Protein AF-A0A9Q3PTY9-F1 (afdb_monomer_lite)

Structure (mmCIF, N/CA/C/O backbone):
data_AF-A0A9Q3PTY9-F1
#
_entry.id   AF-A0A9Q3PTY9-F1
#
loop_
_atom_site.group_PDB
_atom_site.id
_atom_site.type_symbol
_atom_site.label_atom_id
_atom_site.label_alt_id
_atom_site.label_comp_id
_atom_site.label_asym_id
_atom_site.label_entity_id
_atom_site.label_seq_id
_atom_site.pdbx_PDB_ins_code
_atom_site.Cartn_x
_atom_site.Cartn_y
_atom_site.Cartn_z
_atom_site.occupancy
_atom_site.B_iso_or_equiv
_atom_site.auth_seq_id
_atom_site.auth_comp_id
_atom_site.auth_asym_id
_atom_site.auth_atom_id
_atom_site.pdbx_PDB_model_num
ATOM 1 N N . MET A 1 1 ? 2.584 2.732 6.311 1.00 55.50 1 MET A N 1
ATOM 2 C CA . MET A 1 1 ? 1.549 3.291 5.412 1.00 55.50 1 MET A CA 1
ATOM 3 C C . MET A 1 1 ? 2.248 3.947 4.239 1.00 55.50 1 MET A C 1
ATOM 5 O O . MET A 1 1 ? 3.140 4.753 4.472 1.00 55.50 1 MET A O 1
ATOM 9 N N . VAL A 1 2 ? 1.875 3.582 3.014 1.00 58.16 2 VAL A N 1
ATOM 10 C CA . VAL A 1 2 ? 2.353 4.237 1.786 1.00 58.16 2 VAL A CA 1
ATOM 11 C C . VAL A 1 2 ? 1.131 4.831 1.093 1.00 58.16 2 VAL A C 1
ATOM 13 O O . VAL A 1 2 ? 0.112 4.154 0.961 1.00 58.16 2 VAL A O 1
ATOM 16 N N . VAL A 1 3 ? 1.217 6.104 0.712 1.00 55.19 3 VAL A N 1
ATOM 17 C CA . VAL A 1 3 ? 0.161 6.822 -0.014 1.00 55.19 3 VAL A CA 1
ATOM 18 C C . VAL A 1 3 ? 0.694 7.119 -1.404 1.00 55.19 3 VAL A C 1
ATOM 20 O O . VAL A 1 3 ? 1.745 7.752 -1.523 1.00 55.19 3 VAL A O 1
ATOM 23 N N . TYR A 1 4 ? -0.003 6.657 -2.438 1.00 52.62 4 TYR A N 1
ATOM 24 C CA . TYR A 1 4 ? 0.385 6.870 -3.826 1.00 52.62 4 TYR A CA 1
ATOM 25 C C . TYR A 1 4 ? -0.785 7.490 -4.583 1.00 52.62 4 TYR A C 1
ATOM 27 O O . TYR A 1 4 ? -1.655 6.767 -5.034 1.00 52.62 4 TYR A O 1
ATOM 35 N N . ILE A 1 5 ? -0.807 8.826 -4.674 1.00 54.59 5 ILE A N 1
ATOM 36 C CA . ILE A 1 5 ? -1.834 9.686 -5.304 1.00 54.59 5 ILE A CA 1
ATOM 37 C C . ILE A 1 5 ? -3.289 9.246 -5.027 1.00 54.59 5 ILE A C 1
ATOM 39 O O . ILE A 1 5 ? -3.928 9.848 -4.169 1.00 54.59 5 ILE A O 1
ATOM 43 N N . ASP A 1 6 ? -3.789 8.214 -5.707 1.00 65.25 6 ASP A N 1
ATOM 44 C CA . ASP A 1 6 ? -5.168 7.718 -5.623 1.00 65.25 6 ASP A CA 1
ATOM 45 C C . ASP A 1 6 ? -5.326 6.416 -4.809 1.00 65.25 6 ASP A C 1
ATOM 47 O O . ASP A 1 6 ? -6.431 6.109 -4.355 1.00 65.25 6 ASP A O 1
ATOM 51 N N . ASP A 1 7 ? -4.237 5.679 -4.568 1.00 68.94 7 ASP A N 1
ATOM 52 C CA . ASP A 1 7 ? -4.234 4.401 -3.855 1.00 68.94 7 ASP A CA 1
ATOM 53 C C . ASP A 1 7 ? -3.579 4.529 -2.470 1.00 68.94 7 ASP A C 1
ATOM 55 O O . ASP A 1 7 ? -2.485 5.075 -2.285 1.00 68.94 7 ASP A O 1
ATOM 59 N N . THR A 1 8 ? -4.269 4.006 -1.455 1.00 75.19 8 THR A N 1
ATOM 60 C CA . THR A 1 8 ? -3.767 3.935 -0.078 1.00 75.19 8 THR A CA 1
ATOM 61 C C . THR A 1 8 ? -3.503 2.488 0.285 1.00 75.19 8 THR A C 1
ATOM 63 O O . THR A 1 8 ? -4.435 1.685 0.334 1.00 75.19 8 THR A O 1
ATOM 66 N N . ILE A 1 9 ? -2.248 2.167 0.609 1.00 81.19 9 ILE A N 1
ATOM 67 C CA . ILE A 1 9 ? -1.889 0.831 1.084 1.00 81.19 9 ILE A CA 1
ATOM 68 C C . ILE A 1 9 ? -1.674 0.837 2.595 1.00 81.19 9 ILE A C 1
ATOM 70 O O . ILE A 1 9 ? -0.805 1.533 3.142 1.00 81.19 9 ILE A O 1
ATOM 74 N N . ILE A 1 10 ? -2.472 0.006 3.261 1.00 81.25 10 ILE A N 1
ATOM 75 C CA . ILE A 1 10 ? -2.437 -0.236 4.700 1.00 81.25 10 ILE A CA 1
ATOM 76 C C . ILE A 1 10 ? -1.830 -1.623 4.916 1.00 81.25 10 ILE A C 1
ATOM 78 O O . ILE A 1 10 ? -2.277 -2.596 4.320 1.00 81.25 10 ILE A O 1
ATOM 82 N N . TYR A 1 11 ? -0.805 -1.710 5.759 1.00 82.25 11 TYR A N 1
ATOM 83 C CA . TYR A 1 11 ? -0.160 -2.961 6.150 1.00 82.25 11 TYR A CA 1
ATOM 84 C C . TYR A 1 11 ? 0.092 -2.944 7.658 1.00 82.25 11 TYR A C 1
ATOM 86 O O . TYR A 1 11 ? 0.282 -1.877 8.248 1.00 82.25 11 TYR A O 1
ATOM 94 N N . SER A 1 12 ? 0.083 -4.123 8.265 1.00 81.81 12 SER A N 1
ATOM 95 C CA . SER A 1 12 ? 0.296 -4.351 9.695 1.00 81.81 12 SER A CA 1
ATOM 96 C C . SER A 1 12 ? 0.820 -5.772 9.904 1.00 81.81 12 SER A C 1
ATOM 98 O O . SER A 1 12 ? 0.709 -6.609 9.010 1.00 81.81 12 SER A O 1
ATOM 100 N N . GLU A 1 13 ? 1.401 -6.034 11.072 1.00 80.81 13 GLU A N 1
ATOM 101 C CA . GLU A 1 13 ? 1.922 -7.362 11.425 1.00 80.81 13 GLU A CA 1
ATOM 102 C C . GLU A 1 13 ? 0.829 -8.285 11.975 1.00 80.81 13 GLU A C 1
ATOM 104 O O . GLU A 1 13 ? 0.859 -9.490 11.739 1.00 80.81 13 GLU A O 1
ATOM 109 N N . THR A 1 14 ? -0.161 -7.716 12.668 1.00 86.06 14 THR A N 1
ATOM 110 C CA . THR A 1 14 ? -1.296 -8.445 13.243 1.00 86.06 14 THR A CA 1
ATOM 111 C C . THR A 1 14 ? -2.610 -8.037 12.580 1.00 86.06 14 THR A C 1
ATOM 113 O O . THR A 1 14 ? -2.718 -6.970 11.957 1.00 86.06 14 THR A O 1
ATOM 116 N N . TRP A 1 15 ? -3.619 -8.900 12.708 1.00 85.06 15 TRP A N 1
ATOM 117 C CA . TRP A 1 15 ? -4.967 -8.627 12.213 1.00 85.06 15 TRP A CA 1
ATOM 118 C C . TRP A 1 15 ? -5.647 -7.526 13.030 1.00 85.06 15 TRP A C 1
ATOM 120 O O . TRP A 1 15 ? -6.292 -6.639 12.472 1.00 85.06 15 TRP A O 1
ATOM 130 N N . GLU A 1 16 ? -5.448 -7.545 14.344 1.00 91.69 16 GLU A N 1
ATOM 131 C CA . GLU A 1 16 ? -5.996 -6.579 15.290 1.00 91.69 16 GLU A CA 1
ATOM 132 C C . GLU A 1 16 ? -5.499 -5.164 14.968 1.00 91.69 16 GLU A C 1
ATOM 134 O O . GLU A 1 16 ? -6.301 -4.231 14.847 1.00 91.69 16 GLU A O 1
ATOM 139 N N . ASP A 1 17 ? -4.193 -5.016 14.722 1.00 88.25 17 ASP A N 1
ATOM 140 C CA . ASP A 1 17 ? -3.617 -3.747 14.273 1.00 88.25 17 ASP A CA 1
ATOM 141 C C . ASP A 1 17 ? -4.148 -3.346 12.893 1.00 88.25 17 ASP A C 1
ATOM 143 O O . ASP A 1 17 ? -4.412 -2.166 12.653 1.00 88.25 17 ASP A O 1
ATOM 147 N N . HIS A 1 18 ? -4.350 -4.316 11.992 1.00 87.31 18 HIS A N 1
ATOM 148 C CA . HIS A 1 18 ? -4.860 -4.053 10.644 1.00 87.31 18 HIS A CA 1
ATOM 149 C C . HIS A 1 18 ? -6.229 -3.381 10.684 1.00 87.31 18 HIS A C 1
ATOM 151 O O . HIS A 1 18 ? -6.449 -2.349 10.042 1.00 87.31 18 HIS A O 1
ATOM 157 N N . VAL A 1 19 ? -7.139 -3.954 11.473 1.00 90.88 19 VAL A N 1
ATOM 158 C CA . VAL A 1 19 ? -8.496 -3.435 11.657 1.00 90.88 19 VAL A CA 1
ATOM 159 C C . VAL A 1 19 ? -8.442 -2.036 12.271 1.00 90.88 19 VAL A C 1
ATOM 161 O O . VAL A 1 19 ? -9.099 -1.122 11.766 1.00 90.88 19 VAL A O 1
ATOM 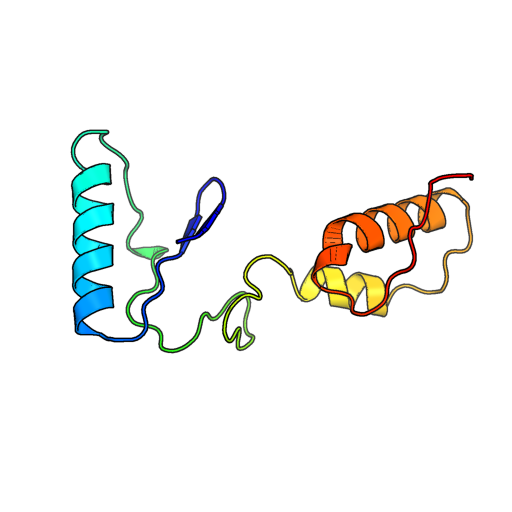164 N N . GLY A 1 20 ? -7.602 -1.831 13.291 1.00 92.94 20 GLY A N 1
ATOM 165 C CA . GLY A 1 20 ? -7.409 -0.515 13.905 1.00 92.94 20 GLY A CA 1
ATOM 166 C C . GLY A 1 20 ? -6.853 0.539 12.936 1.00 92.94 20 GLY A C 1
ATOM 167 O O . GLY A 1 20 ? -7.228 1.714 12.995 1.00 92.94 20 GLY A O 1
ATOM 168 N N . TYR A 1 21 ? -5.974 0.149 12.011 1.00 89.75 21 TYR A N 1
ATOM 169 C CA . TYR A 1 21 ? -5.417 1.061 11.008 1.00 89.75 21 TYR A CA 1
ATOM 170 C C . TYR A 1 21 ? -6.431 1.420 9.925 1.00 89.75 21 TYR A C 1
ATOM 172 O O . TYR A 1 21 ? -6.521 2.594 9.555 1.00 89.75 21 TYR A O 1
ATOM 180 N N . ILE A 1 22 ? -7.220 0.450 9.456 1.00 89.56 22 ILE A N 1
ATOM 181 C CA . ILE A 1 22 ? -8.330 0.700 8.527 1.00 89.56 22 ILE A CA 1
ATOM 182 C C . ILE A 1 22 ? -9.310 1.697 9.149 1.00 89.56 22 ILE A C 1
ATOM 184 O O . ILE A 1 22 ? -9.639 2.701 8.514 1.00 89.56 22 ILE A O 1
ATOM 188 N N . ASP A 1 23 ? -9.717 1.473 10.399 1.00 92.00 23 ASP A N 1
ATOM 189 C CA . ASP A 1 23 ? -10.659 2.354 11.093 1.00 92.00 23 ASP A CA 1
ATOM 190 C C . ASP A 1 23 ? -10.136 3.795 11.200 1.00 92.00 23 ASP A C 1
ATOM 192 O O . ASP A 1 23 ? -10.840 4.753 10.866 1.00 92.00 23 ASP A O 1
ATOM 196 N N . ARG A 1 24 ? -8.856 3.968 11.554 1.00 90.19 24 ARG A N 1
ATOM 197 C CA . ARG A 1 24 ? -8.208 5.290 11.592 1.00 90.19 24 ARG A CA 1
ATOM 198 C C . ARG A 1 24 ? -8.192 5.988 10.235 1.00 90.19 24 ARG A C 1
ATOM 200 O O . ARG A 1 24 ? -8.403 7.202 10.185 1.00 90.19 24 ARG A O 1
ATOM 207 N N . VAL A 1 25 ? -7.919 5.262 9.150 1.00 88.44 25 VAL A N 1
ATOM 208 C CA . VAL A 1 25 ? -7.902 5.835 7.795 1.00 88.44 25 VAL A CA 1
ATOM 209 C C . VAL A 1 25 ? -9.310 6.262 7.388 1.00 88.44 25 VAL A C 1
ATOM 211 O O . VAL A 1 25 ? -9.517 7.429 7.054 1.00 88.44 25 VAL A O 1
ATOM 214 N N . LEU A 1 26 ? -10.296 5.370 7.507 1.00 87.94 26 LEU A N 1
ATOM 215 C CA . LEU A 1 26 ? -11.689 5.665 7.159 1.00 87.94 26 LEU A CA 1
ATOM 216 C C . LEU A 1 26 ? -12.256 6.825 7.990 1.00 87.94 26 LEU A C 1
ATOM 218 O O . LEU A 1 26 ? -12.922 7.714 7.448 1.00 87.94 26 LEU A O 1
ATOM 222 N N . SER A 1 27 ? -11.926 6.869 9.282 1.00 90.56 27 SER A N 1
ATOM 223 C CA . SER A 1 27 ? -12.318 7.951 10.189 1.00 90.56 27 SER A CA 1
ATOM 224 C C . SER A 1 27 ? -11.758 9.311 9.770 1.00 90.56 27 SER A C 1
ATOM 226 O O . SER A 1 27 ? -12.431 10.323 9.953 1.00 90.56 27 SER A O 1
ATOM 228 N N . LYS A 1 28 ? -10.565 9.356 9.160 1.00 88.88 28 LYS A N 1
ATOM 229 C CA . LYS A 1 28 ? -9.987 10.590 8.598 1.00 88.88 28 LYS A CA 1
ATOM 230 C C . LYS A 1 28 ? -10.544 10.952 7.223 1.00 88.88 28 LYS A C 1
ATOM 232 O O . LYS A 1 28 ? -10.624 12.135 6.909 1.00 88.88 28 LYS A O 1
ATOM 237 N N . CYS A 1 29 ? -10.960 9.973 6.421 1.00 87.44 29 CYS A N 1
ATOM 238 C CA . CYS A 1 29 ? -11.583 10.208 5.114 1.00 87.44 29 CYS A CA 1
ATOM 239 C C . CYS A 1 29 ? -12.988 10.820 5.236 1.00 87.44 29 CYS A C 1
ATOM 241 O O . CYS A 1 29 ? -13.374 11.665 4.426 1.00 87.44 29 CYS A O 1
ATOM 243 N N . LYS A 1 30 ? -13.742 10.424 6.268 1.00 88.19 30 LYS A N 1
ATOM 244 C CA . LYS A 1 30 ? -15.119 10.874 6.514 1.00 88.19 30 LYS A CA 1
ATOM 245 C C . LYS A 1 30 ? -15.285 12.406 6.611 1.00 88.19 30 LYS A C 1
ATOM 247 O O . LYS A 1 30 ? -16.133 12.927 5.889 1.00 88.19 30 LYS A O 1
ATOM 252 N N . PRO A 1 31 ? -14.517 13.156 7.431 1.00 91.94 31 PRO A N 1
ATOM 253 C CA . PRO A 1 31 ? -14.696 14.606 7.575 1.00 91.94 31 PRO A CA 1
ATOM 254 C C . PRO A 1 31 ? -14.317 15.409 6.325 1.00 91.94 31 PRO A C 1
ATOM 256 O O . PRO A 1 31 ? -14.874 16.479 6.107 1.00 91.94 31 PRO A O 1
ATOM 259 N N . ILE A 1 32 ? -13.409 14.900 5.488 1.00 90.38 32 ILE A N 1
ATOM 260 C CA . ILE A 1 32 ? -12.990 15.560 4.239 1.00 90.38 32 ILE A CA 1
ATOM 261 C C . ILE A 1 32 ? -13.844 15.147 3.030 1.00 90.38 32 ILE A C 1
ATOM 263 O O . ILE A 1 32 ? -13.519 15.497 1.899 1.00 90.38 32 ILE A O 1
ATOM 267 N N . ASN A 1 33 ? -14.929 14.394 3.258 1.00 87.56 33 ASN A N 1
ATOM 268 C CA . ASN A 1 33 ? -15.833 13.886 2.224 1.00 87.56 33 ASN A CA 1
ATOM 269 C C . ASN A 1 33 ? -15.109 13.106 1.104 1.00 87.56 33 ASN A C 1
ATOM 271 O O . ASN A 1 33 ? -15.530 13.120 -0.057 1.00 87.56 33 ASN A O 1
ATOM 275 N N . LEU A 1 34 ? -14.012 12.419 1.449 1.00 86.00 34 LEU A N 1
ATOM 276 C CA . LEU A 1 34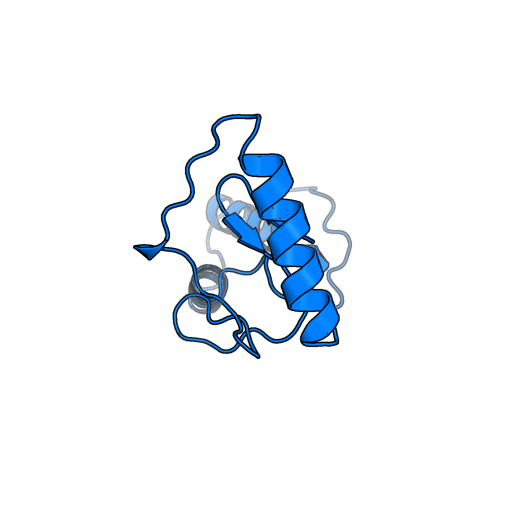 ? -13.286 11.577 0.506 1.00 86.00 34 LEU A CA 1
ATOM 277 C C . LEU A 1 34 ? -14.119 10.324 0.220 1.00 86.00 34 LEU A C 1
ATOM 279 O O . LEU A 1 34 ? -14.461 9.564 1.129 1.00 86.00 34 LEU A O 1
ATOM 283 N N . ARG A 1 35 ? -14.452 10.102 -1.053 1.00 84.25 35 ARG A N 1
ATOM 284 C CA . ARG A 1 35 ? -15.252 8.952 -1.483 1.00 84.25 35 ARG A CA 1
ATOM 285 C C . ARG A 1 35 ? -14.351 7.783 -1.846 1.00 84.25 35 ARG A C 1
ATOM 287 O O . ARG A 1 35 ? -13.553 7.875 -2.771 1.00 84.25 35 ARG A O 1
ATOM 294 N N . ILE A 1 36 ? -14.541 6.668 -1.153 1.00 84.25 36 ILE A N 1
ATOM 295 C CA . ILE A 1 36 ? -13.808 5.426 -1.392 1.00 84.25 36 ILE A CA 1
ATOM 296 C C . ILE A 1 36 ? -14.678 4.495 -2.240 1.00 84.25 36 ILE A C 1
ATOM 298 O O . ILE A 1 36 ? -15.839 4.237 -1.917 1.00 84.25 36 ILE A O 1
ATOM 302 N N . SER A 1 37 ? -14.128 3.987 -3.344 1.00 83.88 37 SER A N 1
ATOM 303 C CA . SER A 1 37 ? -14.822 3.029 -4.205 1.00 83.88 37 SER A CA 1
ATOM 304 C C . SER A 1 37 ? -14.634 1.610 -3.673 1.00 83.88 37 SER A C 1
ATOM 306 O O . SER A 1 37 ? -13.650 0.957 -3.999 1.00 83.88 37 SER A O 1
ATOM 308 N N . LEU A 1 38 ? -15.601 1.102 -2.901 1.00 81.75 38 LEU A N 1
ATOM 309 C CA . LEU A 1 38 ? -15.539 -0.256 -2.330 1.00 81.75 38 LEU A CA 1
ATOM 310 C C . LEU A 1 38 ? -15.292 -1.350 -3.380 1.00 81.75 38 LEU A C 1
ATOM 312 O O . LEU A 1 38 ? -14.608 -2.323 -3.094 1.00 81.75 38 LEU A O 1
ATOM 316 N N . LYS A 1 39 ? -15.795 -1.173 -4.612 1.00 79.50 39 LYS A N 1
ATOM 317 C CA . LYS A 1 39 ? -15.576 -2.114 -5.727 1.00 79.50 39 LYS A CA 1
ATOM 318 C C . LYS A 1 39 ? -14.109 -2.233 -6.155 1.00 79.50 39 LYS A C 1
ATOM 320 O O . LYS A 1 39 ? -13.766 -3.196 -6.827 1.00 79.50 39 LYS A O 1
ATOM 325 N N . LYS A 1 40 ? -13.282 -1.238 -5.827 1.00 78.19 40 LYS A N 1
ATOM 326 C CA . LYS A 1 40 ? -11.848 -1.188 -6.139 1.00 78.19 40 LYS A CA 1
ATOM 327 C C . LYS A 1 40 ? -10.970 -1.472 -4.915 1.00 78.19 40 LYS A C 1
ATOM 329 O O . LYS A 1 40 ? -9.753 -1.469 -5.044 1.00 78.19 40 LYS A O 1
ATOM 334 N N . CYS A 1 41 ? -11.562 -1.669 -3.736 1.00 82.25 41 CYS A N 1
ATOM 335 C CA . CYS A 1 41 ? -10.815 -1.914 -2.510 1.00 82.25 41 CYS A CA 1
ATOM 336 C C . CYS A 1 41 ? -10.622 -3.410 -2.275 1.00 82.25 41 CYS A C 1
ATOM 338 O O . CYS A 1 41 ? -11.583 -4.179 -2.296 1.00 82.25 41 CYS A O 1
ATOM 340 N N . ASN A 1 42 ? -9.394 -3.791 -1.932 1.00 80.94 42 ASN A N 1
ATOM 341 C CA . ASN A 1 42 ? -9.052 -5.148 -1.530 1.00 80.94 42 ASN A CA 1
ATOM 342 C C . ASN A 1 42 ? -8.670 -5.124 -0.046 1.00 80.94 42 ASN A C 1
ATOM 344 O O . ASN A 1 42 ? -7.721 -4.443 0.336 1.00 80.94 42 ASN A O 1
ATOM 348 N N . PHE A 1 43 ? -9.407 -5.858 0.789 1.00 81.81 43 PHE A N 1
ATOM 349 C CA . PHE A 1 43 ? -9.195 -5.887 2.240 1.00 81.81 43 PHE A CA 1
ATOM 350 C C . PHE A 1 43 ? -8.667 -7.241 2.712 1.00 81.81 43 PHE A C 1
ATOM 352 O O . PHE A 1 43 ? -8.953 -8.277 2.105 1.00 81.81 43 PHE A O 1
ATOM 359 N N . GLY A 1 44 ? -7.910 -7.211 3.814 1.00 73.88 44 GLY A N 1
ATOM 360 C CA . GLY A 1 44 ? -7.488 -8.396 4.564 1.00 73.88 44 GLY A CA 1
ATOM 361 C C . GLY A 1 44 ? -6.694 -9.420 3.764 1.00 73.88 44 GLY A C 1
ATOM 362 O O . GLY A 1 44 ? -6.748 -10.613 4.049 1.00 73.88 44 GLY A O 1
ATOM 363 N N . GLN A 1 45 ? -5.979 -8.964 2.740 1.00 74.94 45 GLN A N 1
ATOM 364 C CA . GLN A 1 45 ? -5.103 -9.826 1.969 1.00 74.94 45 GLN A CA 1
ATOM 365 C C . GLN A 1 45 ? -3.819 -10.064 2.769 1.00 74.94 45 GLN A C 1
ATOM 367 O O . GLN A 1 45 ? -3.192 -9.110 3.225 1.00 74.94 45 GLN A O 1
ATOM 372 N N . GLN A 1 46 ? -3.412 -11.328 2.916 1.00 66.81 46 GLN A N 1
ATOM 373 C CA . GLN A 1 46 ? -2.112 -11.669 3.513 1.00 66.81 46 GLN A CA 1
ATOM 374 C C . GLN A 1 46 ? -0.941 -11.175 2.647 1.00 66.81 46 GLN A C 1
ATOM 376 O O . GLN A 1 46 ? 0.161 -10.969 3.144 1.00 66.81 46 GLN A O 1
ATOM 381 N N . GLU A 1 47 ? -1.185 -10.973 1.350 1.00 59.72 47 GLU A N 1
ATOM 382 C CA . GLU A 1 47 ? -0.205 -10.531 0.364 1.00 59.72 47 GLU A CA 1
ATOM 383 C C . GLU A 1 47 ? -0.864 -9.541 -0.602 1.00 59.72 47 GLU A C 1
ATOM 385 O O . GLU A 1 47 ? -2.026 -9.711 -0.973 1.00 59.72 47 GLU A O 1
ATOM 390 N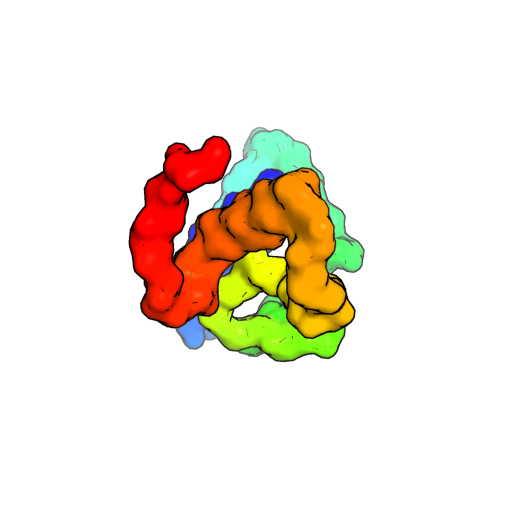 N . LEU A 1 48 ? -0.135 -8.514 -1.048 1.00 62.97 48 LEU A N 1
ATOM 391 C CA . LEU A 1 48 ? -0.666 -7.606 -2.061 1.00 62.97 48 LEU A CA 1
ATOM 392 C C . LEU A 1 48 ? -0.568 -8.280 -3.435 1.00 62.97 48 LEU A C 1
ATOM 394 O O . LEU A 1 48 ? 0.518 -8.651 -3.886 1.00 62.97 48 LEU A O 1
ATOM 398 N N . LEU A 1 49 ? -1.705 -8.447 -4.103 1.00 52.22 49 LEU A N 1
ATOM 399 C CA . LEU A 1 49 ? -1.765 -8.892 -5.491 1.00 52.22 49 LEU A CA 1
ATOM 400 C C . LEU A 1 49 ? -1.923 -7.662 -6.382 1.00 52.22 49 LEU A C 1
ATOM 402 O O . LEU A 1 49 ? -3.039 -7.223 -6.647 1.00 52.22 49 LEU A O 1
ATOM 406 N N . GLU A 1 50 ? -0.808 -7.118 -6.862 1.00 48.78 50 GLU A N 1
ATOM 407 C CA . GLU A 1 50 ? -0.841 -6.201 -8.001 1.00 48.78 50 GLU A CA 1
ATOM 408 C C . GLU A 1 50 ? -0.676 -6.996 -9.299 1.00 48.78 50 GLU A C 1
ATOM 410 O O . GLU A 1 50 ? 0.259 -7.788 -9.449 1.00 48.78 50 GLU A O 1
ATOM 415 N N . LEU A 1 51 ? -1.615 -6.800 -10.233 1.00 49.62 51 LEU A N 1
ATOM 416 C CA . LEU A 1 51 ? -1.536 -7.254 -11.631 1.00 49.62 51 LEU A CA 1
ATOM 417 C C . LEU A 1 51 ? -1.128 -8.734 -11.810 1.00 49.62 51 LEU A C 1
ATOM 419 O O .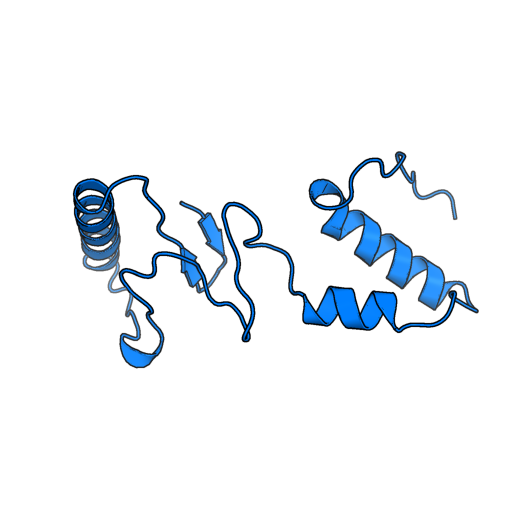 LEU A 1 51 ? -0.373 -9.081 -12.717 1.00 49.62 51 LEU A O 1
ATOM 423 N N . GLY A 1 52 ? -1.630 -9.622 -10.944 1.00 39.78 52 GLY A N 1
ATOM 424 C CA . GLY A 1 52 ? -1.494 -11.074 -11.105 1.00 39.78 52 GLY A CA 1
ATOM 425 C C . GLY A 1 52 ? -0.212 -11.706 -10.552 1.00 39.78 52 GLY A C 1
ATOM 426 O O . GLY A 1 52 ? 0.047 -12.867 -10.857 1.00 39.78 52 GLY A O 1
ATOM 427 N N . ASN A 1 53 ? 0.581 -11.009 -9.729 1.00 40.41 53 ASN A N 1
ATOM 428 C CA . ASN A 1 53 ? 1.758 -11.602 -9.083 1.00 40.41 53 ASN A CA 1
ATOM 429 C C . ASN A 1 53 ? 1.811 -11.322 -7.573 1.00 40.41 53 ASN A C 1
ATOM 431 O O . ASN A 1 53 ? 1.495 -10.218 -7.141 1.00 40.41 53 ASN A O 1
ATOM 435 N N . LYS A 1 54 ? 2.306 -12.289 -6.780 1.00 45.94 54 LYS A N 1
ATOM 436 C CA . LYS A 1 54 ? 2.592 -12.106 -5.343 1.00 45.94 54 LYS A CA 1
ATOM 437 C C . LYS A 1 54 ? 3.563 -10.939 -5.128 1.00 45.94 54 LYS A C 1
ATOM 439 O O . LYS A 1 54 ? 4.667 -10.937 -5.693 1.00 45.94 54 LYS A O 1
ATOM 444 N N . VAL A 1 55 ? 3.173 -9.969 -4.305 1.00 50.50 55 VAL A N 1
ATOM 445 C CA . VAL A 1 55 ? 4.043 -8.902 -3.798 1.00 50.50 55 VAL A CA 1
ATOM 446 C C . VAL A 1 55 ? 4.102 -9.051 -2.278 1.00 50.50 55 VAL A C 1
ATOM 448 O O . VAL A 1 55 ? 3.183 -8.670 -1.556 1.00 50.50 55 VAL A O 1
ATOM 451 N N . SER A 1 56 ? 5.183 -9.665 -1.792 1.00 42.75 56 SER A N 1
ATOM 452 C CA . SER A 1 56 ? 5.508 -9.688 -0.364 1.00 42.75 56 SER A CA 1
ATOM 453 C C . SER A 1 56 ? 6.300 -8.427 -0.035 1.00 42.75 56 SER A C 1
ATOM 455 O O . SER A 1 56 ? 7.246 -8.122 -0.758 1.00 42.75 56 SER A O 1
ATOM 457 N N . GLY A 1 57 ? 5.887 -7.718 1.022 1.00 43.50 57 GLY A N 1
ATOM 458 C CA . GLY A 1 57 ? 6.612 -6.665 1.745 1.00 43.50 57 GLY A CA 1
ATOM 459 C C . GLY A 1 57 ? 7.540 -5.751 0.933 1.00 43.50 57 GLY A C 1
ATOM 460 O O . GLY A 1 57 ? 8.604 -6.157 0.478 1.00 43.50 57 GLY A O 1
ATOM 461 N N . LEU A 1 58 ? 7.205 -4.458 0.871 1.00 40.56 58 LEU A N 1
ATOM 462 C CA . LEU A 1 58 ? 8.095 -3.374 0.413 1.00 40.56 58 LEU A CA 1
ATOM 463 C C . LEU A 1 58 ? 8.343 -3.232 -1.105 1.00 40.56 58 LEU A C 1
ATOM 465 O O . LEU A 1 58 ? 9.108 -2.358 -1.504 1.00 40.56 58 LEU A O 1
ATOM 469 N N . SER A 1 59 ? 7.699 -4.020 -1.970 1.00 44.72 59 SER A N 1
ATOM 470 C CA . SER A 1 59 ? 7.837 -3.904 -3.441 1.00 44.72 59 SER A CA 1
ATOM 471 C C . SER A 1 59 ? 6.693 -3.129 -4.121 1.00 44.72 59 SER A C 1
ATOM 473 O O . SER A 1 59 ? 6.460 -3.261 -5.316 1.00 44.72 59 SER A O 1
ATOM 475 N N . LEU A 1 60 ? 6.035 -2.249 -3.362 1.00 50.22 60 LEU A N 1
ATOM 476 C CA . LEU A 1 60 ? 4.907 -1.383 -3.747 1.00 50.22 60 LEU A CA 1
ATOM 477 C C . LEU A 1 60 ? 5.224 -0.265 -4.762 1.00 50.22 60 LEU A C 1
ATOM 479 O O . LEU A 1 60 ? 4.469 0.690 -4.890 1.00 50.22 60 LEU A O 1
ATOM 483 N N . GLY A 1 61 ? 6.356 -0.340 -5.458 1.00 50.16 61 GLY A N 1
ATOM 484 C CA . GLY A 1 61 ? 6.793 0.700 -6.395 1.00 50.16 61 GLY A CA 1
ATOM 485 C C . GLY A 1 61 ? 7.252 0.177 -7.750 1.00 50.16 61 GLY A C 1
ATOM 486 O O . GLY A 1 61 ? 7.634 0.975 -8.605 1.00 50.16 61 GLY A O 1
ATOM 487 N N . ILE A 1 62 ? 7.243 -1.142 -7.963 1.00 51.62 62 ILE A N 1
ATOM 488 C CA . ILE A 1 62 ? 7.754 -1.737 -9.196 1.00 51.62 62 ILE A CA 1
ATOM 489 C C . ILE A 1 62 ? 6.617 -2.385 -9.969 1.00 51.62 62 ILE A C 1
ATOM 491 O O . ILE A 1 62 ? 6.218 -3.515 -9.692 1.00 51.62 62 ILE A O 1
ATOM 495 N N . ASP A 1 63 ? 6.170 -1.699 -11.015 1.00 61.09 63 ASP A N 1
ATOM 496 C CA . ASP A 1 63 ? 5.375 -2.329 -12.059 1.00 61.09 63 ASP A CA 1
ATOM 497 C C . ASP A 1 63 ? 6.235 -3.393 -12.763 1.00 61.09 63 ASP A C 1
ATOM 499 O O . ASP A 1 63 ? 7.132 -3.093 -13.560 1.00 61.09 63 ASP A O 1
ATOM 503 N N . LYS A 1 64 ? 5.978 -4.664 -12.438 1.00 59.12 64 LYS A N 1
ATOM 504 C CA . LYS A 1 64 ? 6.684 -5.813 -13.020 1.00 59.12 64 LYS A CA 1
ATOM 505 C C . LYS A 1 64 ? 6.526 -5.872 -14.540 1.00 59.12 64 LYS A C 1
ATOM 507 O O . LYS A 1 64 ? 7.418 -6.409 -15.194 1.00 59.12 64 LYS A O 1
ATOM 512 N N . ASN A 1 65 ? 5.461 -5.301 -15.111 1.00 59.88 65 ASN A N 1
ATOM 513 C CA . ASN A 1 65 ? 5.299 -5.234 -16.563 1.00 59.88 65 ASN A CA 1
ATOM 514 C C . ASN A 1 65 ? 6.306 -4.266 -17.177 1.00 59.88 65 ASN A C 1
ATOM 516 O O . ASN A 1 65 ? 6.974 -4.636 -18.138 1.00 59.88 65 ASN A O 1
ATOM 520 N N . LYS A 1 66 ? 6.503 -3.088 -16.571 1.00 64.69 66 LYS A N 1
ATOM 521 C CA . LYS A 1 66 ? 7.539 -2.138 -17.012 1.00 64.69 66 LYS A CA 1
ATOM 522 C C . LYS A 1 66 ? 8.943 -2.727 -16.895 1.00 64.69 66 LYS A C 1
ATOM 524 O O . LYS A 1 66 ? 9.766 -2.532 -17.784 1.00 64.69 66 LYS A O 1
ATOM 529 N N . VAL A 1 67 ? 9.216 -3.494 -15.837 1.00 67.12 67 VAL A N 1
ATOM 530 C CA . VAL A 1 67 ? 10.491 -4.223 -15.710 1.00 67.12 67 VAL A CA 1
ATOM 531 C C . VAL A 1 67 ? 10.629 -5.296 -16.785 1.00 67.12 67 VAL A C 1
ATOM 533 O O . VAL A 1 67 ? 11.674 -5.380 -17.424 1.00 67.12 67 VAL A O 1
ATOM 536 N N . ALA A 1 68 ? 9.594 -6.103 -17.018 1.00 65.88 68 ALA A N 1
ATOM 537 C CA . ALA A 1 68 ? 9.619 -7.152 -18.033 1.00 65.88 68 ALA A CA 1
ATOM 538 C C . ALA A 1 68 ? 9.780 -6.587 -19.451 1.00 65.88 68 ALA A C 1
ATOM 540 O O . ALA A 1 68 ? 10.456 -7.196 -20.275 1.00 65.88 68 ALA A O 1
ATOM 541 N N . GLU A 1 69 ? 9.186 -5.431 -19.733 1.00 67.44 69 GLU A N 1
ATOM 542 C CA . GLU A 1 69 ? 9.330 -4.727 -21.004 1.00 67.44 69 GLU A CA 1
ATOM 543 C C . GLU A 1 69 ? 10.772 -4.250 -21.212 1.00 67.44 69 GLU A C 1
ATOM 545 O O . GLU A 1 69 ? 11.360 -4.511 -22.260 1.00 67.44 69 GLU A O 1
ATOM 550 N N . VAL A 1 70 ? 11.401 -3.672 -20.184 1.00 69.50 70 VAL A N 1
ATOM 551 C CA . VAL A 1 70 ? 12.823 -3.296 -20.237 1.00 69.50 70 VAL A CA 1
ATOM 552 C C . VAL A 1 70 ? 13.745 -4.514 -20.346 1.00 69.50 70 VAL A C 1
ATOM 554 O O . VAL A 1 70 ? 14.715 -4.458 -21.094 1.00 69.50 70 VAL A O 1
ATOM 557 N N . LEU A 1 71 ? 13.439 -5.628 -19.673 1.00 67.81 71 LEU A N 1
ATOM 558 C CA . LEU A 1 71 ? 14.213 -6.875 -19.780 1.00 67.81 71 LEU A CA 1
ATOM 559 C C . LEU A 1 71 ? 14.078 -7.555 -21.151 1.00 67.81 71 LEU A C 1
ATOM 561 O O . LEU A 1 71 ? 14.988 -8.267 -21.570 1.00 67.81 71 LEU A O 1
ATOM 565 N N . LYS A 1 72 ? 12.945 -7.369 -21.837 1.00 70.88 72 LYS A N 1
ATOM 566 C CA . LYS A 1 72 ? 12.712 -7.883 -23.196 1.00 70.88 72 LYS A CA 1
ATOM 567 C C . LYS A 1 72 ? 13.290 -6.975 -24.275 1.00 70.88 72 LYS A C 1
ATOM 569 O O . LYS A 1 72 ? 13.480 -7.434 -25.402 1.00 70.88 72 LYS A O 1
ATOM 574 N N . ASN A 1 73 ? 13.541 -5.707 -23.957 1.00 66.38 73 ASN A N 1
ATOM 575 C CA . ASN A 1 73 ? 14.088 -4.775 -24.923 1.00 66.38 73 ASN A CA 1
ATOM 576 C C . ASN A 1 73 ? 15.542 -5.139 -25.266 1.00 66.38 73 ASN A C 1
ATOM 578 O O . ASN A 1 73 ? 16.341 -5.444 -24.377 1.00 66.38 73 ASN A O 1
ATOM 582 N N . PRO A 1 74 ? 15.904 -5.122 -26.561 1.00 69.31 74 PRO A N 1
ATOM 583 C CA . PRO A 1 74 ? 17.278 -5.343 -26.985 1.00 69.31 74 PRO A CA 1
ATOM 584 C C . PRO A 1 74 ? 18.195 -4.232 -26.455 1.00 69.31 74 PRO A C 1
ATOM 586 O O . PRO A 1 74 ? 17.740 -3.139 -26.120 1.00 69.31 74 PRO A O 1
ATOM 589 N N . VAL A 1 75 ? 19.503 -4.511 -26.421 1.00 77.81 75 VAL A N 1
ATOM 590 C CA . VAL A 1 75 ? 20.537 -3.526 -26.060 1.00 77.81 75 VAL A CA 1
ATOM 591 C C . VAL A 1 75 ? 20.295 -2.220 -26.838 1.00 77.81 75 VAL A C 1
ATOM 593 O O . VAL A 1 75 ? 20.149 -2.299 -28.064 1.00 77.81 75 VAL A O 1
ATOM 596 N N . PRO A 1 76 ? 20.242 -1.050 -26.163 1.00 81.50 76 PRO A N 1
ATOM 597 C CA . PRO A 1 76 ? 19.970 0.234 -26.804 1.00 81.50 76 PRO A CA 1
ATOM 598 C C . PRO A 1 76 ? 20.876 0.463 -28.012 1.00 81.50 76 PRO A C 1
ATOM 600 O O . PRO A 1 76 ? 22.096 0.324 -27.908 1.00 81.50 76 PRO A O 1
ATOM 603 N N . LYS A 1 77 ? 20.292 0.821 -29.157 1.00 85.00 77 LYS A N 1
ATOM 604 C CA . LYS A 1 77 ? 21.035 1.010 -30.417 1.00 85.00 77 LYS A CA 1
ATOM 605 C C . LYS A 1 77 ? 21.291 2.475 -30.747 1.00 85.00 77 LYS A C 1
ATOM 607 O O . LYS A 1 77 ? 22.046 2.774 -31.668 1.00 85.00 77 LYS A O 1
ATOM 612 N N . ASN A 1 78 ? 20.653 3.391 -30.026 1.00 84.94 78 ASN A N 1
ATOM 613 C CA . ASN A 1 78 ? 20.806 4.828 -30.214 1.00 84.94 78 ASN A CA 1
ATOM 614 C C . ASN A 1 78 ? 20.801 5.580 -28.875 1.00 84.94 78 ASN A C 1
ATOM 616 O O . ASN A 1 78 ? 20.412 5.053 -27.832 1.00 84.94 78 ASN A O 1
ATOM 620 N N . ILE A 1 79 ? 21.229 6.844 -28.923 1.00 83.56 79 ILE A N 1
ATOM 621 C CA . ILE A 1 79 ? 21.366 7.713 -27.744 1.00 83.56 79 ILE A CA 1
ATOM 622 C C . ILE A 1 79 ? 20.024 7.889 -27.019 1.00 83.56 79 ILE A C 1
ATOM 624 O O . ILE A 1 79 ? 19.985 7.901 -25.792 1.00 83.56 79 ILE A O 1
ATOM 628 N N . LYS A 1 80 ? 18.910 7.968 -27.757 1.00 81.44 80 LYS A N 1
ATOM 629 C CA . LYS A 1 80 ? 17.571 8.160 -27.181 1.00 81.44 80 LYS A CA 1
ATOM 630 C C . LYS A 1 80 ? 17.118 6.942 -26.368 1.00 81.44 80 LYS A C 1
ATOM 632 O O . LYS A 1 80 ? 16.620 7.093 -25.255 1.00 81.44 80 LYS A O 1
ATOM 637 N N . GLU A 1 81 ? 17.329 5.740 -26.892 1.00 80.44 81 GLU A N 1
ATOM 638 C CA . GLU A 1 81 ? 17.066 4.483 -26.183 1.00 80.44 81 GLU A CA 1
ATOM 639 C C . GLU A 1 81 ? 17.974 4.335 -24.958 1.00 80.44 81 GLU A C 1
ATOM 641 O O . GLU A 1 81 ? 17.513 3.920 -23.895 1.00 80.44 81 GLU A O 1
ATOM 646 N N . MET A 1 82 ? 19.241 4.744 -25.074 1.00 82.50 82 MET A N 1
ATOM 647 C CA . MET A 1 82 ? 20.194 4.717 -23.965 1.00 82.50 82 MET A CA 1
ATOM 648 C C . MET A 1 82 ? 19.780 5.672 -22.838 1.00 82.50 82 MET A C 1
ATOM 650 O O . MET A 1 82 ? 19.756 5.272 -21.676 1.00 82.50 82 MET A O 1
ATOM 654 N N . GLN A 1 83 ? 19.364 6.898 -23.163 1.00 80.75 83 GLN A N 1
ATOM 655 C CA . GLN A 1 83 ? 18.829 7.851 -22.184 1.00 80.75 83 GLN A CA 1
ATOM 656 C C . GLN A 1 83 ? 17.542 7.336 -21.522 1.00 80.75 83 GLN A C 1
ATOM 658 O O . GLN A 1 83 ? 17.392 7.455 -20.306 1.00 80.75 83 GLN A O 1
ATOM 663 N N . SER A 1 84 ? 16.643 6.708 -22.288 1.00 80.50 84 SER A N 1
ATOM 664 C CA . SER A 1 84 ? 15.424 6.091 -21.748 1.00 80.50 84 SER A CA 1
ATOM 665 C C . SER A 1 84 ? 15.743 4.955 -20.767 1.00 80.50 84 SER A C 1
ATOM 667 O O . SER A 1 84 ? 15.155 4.884 -19.686 1.00 80.50 84 SER A O 1
ATOM 669 N N . PHE A 1 85 ? 16.701 4.090 -21.106 1.00 80.31 85 PHE A N 1
ATOM 670 C CA . PHE A 1 85 ? 17.150 2.993 -20.246 1.00 80.31 85 PHE A CA 1
ATOM 671 C C . PHE A 1 85 ? 17.825 3.492 -18.960 1.00 80.31 85 PHE A C 1
ATOM 673 O O . PHE A 1 85 ? 17.575 2.964 -17.872 1.00 80.31 85 PHE A O 1
ATOM 680 N N . LEU A 1 86 ? 18.657 4.531 -19.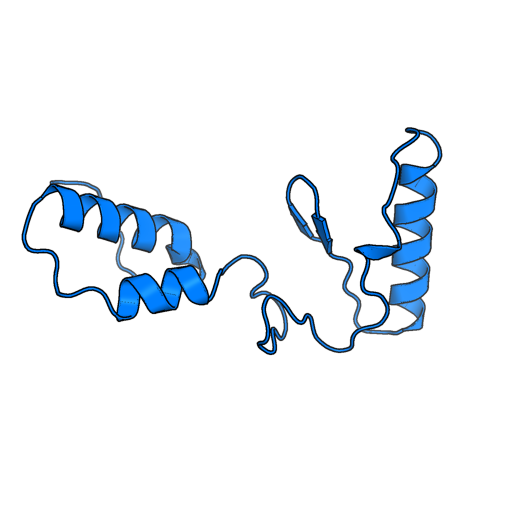060 1.00 80.75 86 LEU A N 1
ATOM 681 C CA . LEU A 1 86 ? 19.301 5.150 -17.902 1.00 80.75 86 LEU A CA 1
ATOM 682 C C . LEU A 1 86 ? 18.286 5.849 -16.993 1.00 80.75 86 LEU A C 1
ATOM 684 O O . LEU A 1 86 ? 18.359 5.695 -15.774 1.00 80.75 86 LEU A O 1
ATOM 688 N N . GLY A 1 87 ? 17.308 6.555 -17.567 1.00 78.56 87 GLY A N 1
ATOM 689 C CA . GLY A 1 87 ? 16.214 7.173 -16.816 1.00 78.56 87 GLY A CA 1
ATOM 690 C C . GLY A 1 87 ? 15.391 6.139 -16.046 1.00 78.56 87 GLY A C 1
ATOM 691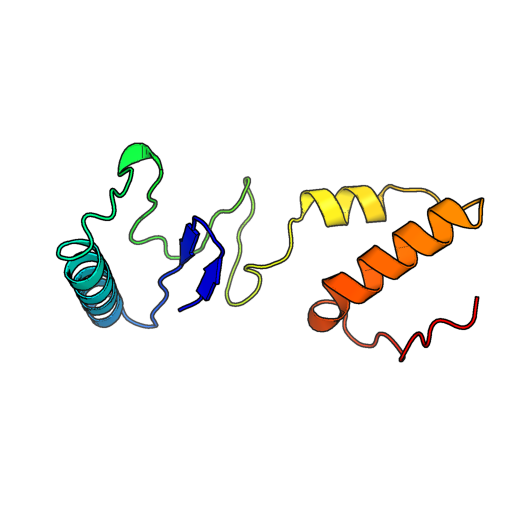 O O . GLY A 1 87 ? 15.150 6.307 -14.851 1.00 78.56 87 GLY A O 1
ATOM 692 N N . PHE A 1 88 ? 15.050 5.023 -16.697 1.00 76.69 88 PHE A N 1
ATOM 693 C CA . PHE A 1 88 ? 14.404 3.881 -16.052 1.00 76.69 88 PHE A CA 1
ATOM 694 C C . PHE A 1 88 ? 15.260 3.314 -14.909 1.00 76.69 88 PHE A C 1
ATOM 696 O O . PHE A 1 88 ? 14.799 3.211 -13.773 1.00 76.69 88 PHE A O 1
ATOM 703 N N . SER A 1 89 ? 16.529 2.999 -15.178 1.00 75.00 89 SER A N 1
ATOM 704 C CA . SER A 1 89 ? 17.442 2.416 -14.183 1.00 75.00 89 SER A CA 1
ATOM 705 C C . SER A 1 89 ? 17.651 3.331 -12.972 1.00 75.00 89 SER A C 1
ATOM 707 O O . SER A 1 89 ? 17.750 2.853 -11.843 1.00 75.00 89 SER A O 1
ATOM 709 N N . SER A 1 90 ? 17.680 4.648 -13.194 1.00 73.19 90 SER A N 1
ATOM 710 C CA . SER A 1 90 ? 17.771 5.658 -12.138 1.00 73.19 90 SER A CA 1
ATOM 711 C C . SER A 1 90 ? 16.493 5.727 -11.295 1.00 73.19 90 SER A C 1
ATOM 713 O O . SER A 1 90 ? 16.564 5.705 -10.066 1.00 73.19 90 SER A O 1
ATOM 715 N N . TYR A 1 91 ? 15.318 5.721 -11.934 1.00 70.62 91 TYR A N 1
ATOM 716 C CA . TYR A 1 91 ? 14.023 5.714 -11.245 1.00 70.62 91 TYR A CA 1
ATOM 717 C C . TYR A 1 91 ? 13.856 4.477 -10.344 1.00 70.62 91 TYR A C 1
ATOM 719 O O . TYR A 1 91 ? 13.430 4.592 -9.196 1.00 70.62 91 TYR A O 1
ATOM 727 N N . TYR A 1 92 ? 14.277 3.300 -10.818 1.00 69.25 92 TYR A N 1
ATOM 728 C CA . TYR A 1 92 ? 14.193 2.036 -10.073 1.00 69.25 92 TYR A CA 1
ATOM 729 C C . TYR A 1 92 ? 15.434 1.717 -9.225 1.00 69.25 92 TYR A C 1
ATOM 731 O O . TYR A 1 92 ? 15.555 0.608 -8.702 1.00 69.25 92 TYR A O 1
ATOM 739 N N . ARG A 1 93 ? 16.351 2.673 -9.031 1.00 68.38 93 ARG A N 1
ATOM 740 C CA . ARG A 1 93 ? 17.643 2.440 -8.366 1.00 68.38 93 ARG A CA 1
ATOM 741 C C . ARG A 1 93 ? 17.532 1.829 -6.967 1.00 68.38 93 ARG A C 1
ATOM 743 O O . ARG A 1 93 ? 18.361 1.004 -6.604 1.00 68.38 93 ARG A O 1
ATOM 750 N N . HIS A 1 94 ? 16.500 2.185 -6.203 1.00 62.44 94 HIS A N 1
ATOM 751 C CA . HIS A 1 94 ? 16.256 1.640 -4.858 1.00 62.44 94 HIS A CA 1
ATOM 752 C C . HIS A 1 94 ? 15.949 0.133 -4.857 1.00 62.44 94 HIS A C 1
ATOM 754 O O . HIS A 1 94 ? 16.048 -0.518 -3.820 1.00 62.44 94 HIS A O 1
ATOM 760 N N . HIS A 1 95 ? 15.602 -0.426 -6.015 1.00 61.53 95 HIS A N 1
ATOM 761 C CA . HIS A 1 95 ? 15.238 -1.828 -6.183 1.00 61.53 95 HIS A CA 1
ATOM 762 C C . HIS A 1 95 ? 16.315 -2.660 -6.887 1.00 61.53 95 HIS A C 1
ATOM 764 O O . HIS A 1 95 ? 16.212 -3.886 -6.930 1.00 61.53 95 HIS A O 1
ATOM 770 N N . ILE A 1 96 ? 17.360 -2.020 -7.414 1.00 64.94 96 ILE A N 1
ATOM 771 C CA . ILE A 1 96 ? 18.456 -2.692 -8.108 1.00 64.94 96 ILE A CA 1
ATOM 772 C C . ILE A 1 96 ? 19.666 -2.698 -7.175 1.00 64.94 96 ILE A C 1
ATOM 774 O O . ILE A 1 96 ? 20.306 -1.671 -6.941 1.00 64.94 96 ILE A O 1
ATOM 778 N N . LYS A 1 97 ? 19.987 -3.872 -6.618 1.00 52.50 97 LYS A N 1
ATOM 779 C CA . LYS A 1 97 ? 21.196 -4.047 -5.801 1.00 52.50 97 LYS A CA 1
ATOM 780 C C . LYS A 1 97 ? 22.432 -3.696 -6.636 1.00 52.50 97 LYS A C 1
ATOM 782 O O . LYS A 1 97 ? 22.607 -4.224 -7.728 1.00 52.50 97 LYS A O 1
ATOM 787 N N . ASN A 1 98 ? 23.306 -2.858 -6.077 1.00 55.72 98 ASN A N 1
ATOM 788 C CA . ASN A 1 98 ? 24.619 -2.498 -6.624 1.00 55.72 98 ASN A CA 1
ATOM 789 C C . ASN A 1 98 ? 24.624 -1.689 -7.940 1.00 55.72 98 ASN A C 1
ATOM 791 O O . ASN A 1 98 ? 25.525 -1.878 -8.753 1.00 55.72 98 ASN A O 1
ATOM 795 N N . ILE A 1 99 ? 23.696 -0.743 -8.151 1.00 59.12 99 ILE A N 1
ATOM 796 C CA . ILE A 1 99 ? 23.885 0.266 -9.213 1.00 59.12 99 ILE A CA 1
ATOM 797 C C . ILE A 1 99 ? 24.959 1.292 -8.791 1.00 59.12 99 ILE A C 1
ATOM 799 O O . ILE A 1 99 ? 24.753 2.010 -7.799 1.00 59.12 99 ILE A O 1
ATOM 803 N N . PRO A 1 100 ? 26.083 1.415 -9.531 1.00 59.47 100 PRO A N 1
ATOM 804 C CA . PRO A 1 100 ? 27.039 2.499 -9.321 1.00 59.47 100 PRO A CA 1
ATOM 805 C C . PRO A 1 100 ? 26.375 3.859 -9.584 1.00 59.47 100 PRO A C 1
ATOM 807 O O . PRO A 1 100 ? 25.395 3.942 -10.318 1.00 59.47 100 PRO A O 1
ATOM 810 N N . ASN A 1 101 ? 26.875 4.939 -8.972 1.00 56.53 101 ASN A N 1
ATOM 811 C CA . ASN A 1 101 ? 26.406 6.297 -9.274 1.00 56.53 101 ASN A CA 1
ATOM 812 C C . ASN A 1 101 ? 26.629 6.589 -10.763 1.00 56.53 101 ASN A C 1
ATOM 814 O O . ASN A 1 101 ? 27.734 6.940 -11.168 1.00 56.53 101 ASN A O 1
ATOM 818 N N . ILE A 1 102 ? 25.579 6.447 -11.571 1.00 57.72 102 ILE A N 1
ATOM 819 C CA . ILE A 1 102 ? 25.590 6.876 -12.965 1.00 57.72 102 ILE A CA 1
ATOM 820 C C . ILE A 1 102 ? 25.380 8.389 -12.935 1.00 57.72 102 ILE A C 1
ATOM 822 O O . ILE A 1 102 ? 24.258 8.877 -13.048 1.00 57.72 102 ILE A O 1
ATOM 826 N N . ASN A 1 103 ? 26.454 9.138 -12.678 1.00 44.09 103 ASN A N 1
ATOM 827 C CA . ASN A 1 103 ? 26.448 10.568 -12.951 1.00 44.09 103 ASN A CA 1
ATOM 828 C C . ASN A 1 103 ? 26.260 10.726 -14.460 1.00 44.09 103 ASN A C 1
ATOM 830 O O . ASN A 1 103 ? 27.010 10.155 -15.251 1.00 44.09 103 ASN A O 1
ATOM 834 N N . SER A 1 104 ? 25.215 11.452 -14.841 1.00 45.16 104 SER A N 1
ATOM 835 C CA . SER A 1 104 ? 24.898 11.815 -16.215 1.00 45.16 104 SER A CA 1
ATOM 836 C C . SER A 1 104 ? 26.033 12.659 -16.800 1.00 45.16 104 SER A C 1
ATOM 838 O O . SER A 1 104 ? 26.038 13.883 -16.694 1.00 45.16 104 SER A O 1
ATOM 840 N N . SER A 1 105 ? 27.024 11.995 -17.377 1.00 45.50 105 SER A N 1
ATOM 841 C CA . SER A 1 105 ? 28.015 12.585 -18.272 1.00 45.50 105 SER A CA 1
ATOM 842 C C . SER A 1 105 ? 27.917 11.842 -19.602 1.00 45.50 105 SER A C 1
ATOM 844 O O . SER A 1 105 ? 28.787 11.050 -19.953 1.00 45.50 105 SER A O 1
ATOM 846 N N . LEU A 1 106 ? 26.783 12.041 -20.279 1.00 42.03 106 LEU A N 1
ATOM 847 C CA . LEU A 1 106 ? 26.551 11.731 -21.689 1.00 42.03 106 LEU A CA 1
ATOM 848 C C . LEU A 1 106 ? 26.039 12.997 -22.363 1.00 42.03 106 LEU A C 1
ATOM 850 O O . LEU A 1 106 ? 25.136 13.625 -21.762 1.00 42.03 106 LEU A O 1
#

pLDDT: mean 70.54, std 15.4, range [39.78, 92.94]

Foldseek 3Di:
DDDDPQDDDQDDPDPVVSVVVVCVVVVVCVVVVNDDDPVPDDPDDPFDDDPHDTDDPDPVQDPVVVVVVLVPDPDDPDPVSVVVNVVVCVSCVVVDPDDDPPDPPD

Secondary structure (DSSP, 8-state):
-EEETTEEE---SSHHHHHHHHHHHHHHHTTTTPPP-GGG---S-SSEEETTEEE-SS-TT--HHHHHHHHHSPSP-SHHHHHHHHHHHHHTGGGSTT--------

InterPro domains:
  IPR000477 Reverse transcriptase domain [PF00078] (1-52)
  IPR043128 Reverse transcriptase/Diguanylate cyclase domain [G3DSA:3.30.70.270] (1-58)
  IPR043128 Reverse transcriptase/Diguanylate cyclase domain [G3DSA:3.30.70.270] (64-106)
  IPR043502 DNA/RNA polymerase superfamily [SSF56672] (2-102)
  IPR051320 Viral Replication and Maturation Polyprotein [PTHR33064] (2-102)

Radius of gyration: 18.62 Å; chains: 1; bounding box: 44×28×46 Å

Organism: NCBI:txid1389203

Sequence (106 aa):
MVVYIDDTIIYSETWEDHVGYIDRVLSKCKPINLRISLKKCNFGQQELLELGNKVSGLSLGIDKNKVAEVLKNPVPKNIKEMQSFLGFSSYYRHHIKNIPNINSSL